Protein AF-A0A2H6N3W5-F1 (afdb_monomer_lite)

Radius of gyration: 15.99 Å; chains: 1; bounding box: 36×28×48 Å

InterPro domains:
  IPR013947 Mediator complex, subunit Med14 [PTHR12809] (15-100)
  IPR056878 Mediator of RNA polymerase II transcription subunit 14, RM5 [PF25067] (1-66)

Structure (mmCIF, N/CA/C/O backbone):
data_AF-A0A2H6N3W5-F1
#
_entry.id   AF-A0A2H6N3W5-F1
#
loop_
_atom_site.group_PDB
_atom_site.id
_atom_site.type_symbol
_atom_site.label_atom_id
_atom_site.label_alt_id
_atom_site.label_comp_id
_atom_site.label_asym_id
_atom_site.label_entity_id
_atom_site.label_seq_id
_atom_site.pdbx_PDB_ins_code
_atom_site.Cartn_x
_atom_site.Cartn_y
_atom_site.Cartn_z
_atom_site.occupancy
_atom_site.B_iso_or_equiv
_atom_site.auth_seq_id
_atom_site.auth_comp_id
_atom_site.auth_asym_id
_atom_site.auth_atom_id
_atom_site.pdbx_PDB_model_num
ATOM 1 N N . ILE A 1 1 ? -0.378 -10.869 0.738 1.00 63.22 1 ILE A N 1
ATOM 2 C CA . ILE A 1 1 ? 0.331 -9.653 1.200 1.00 63.22 1 ILE A CA 1
ATOM 3 C C . ILE A 1 1 ? 1.739 -10.078 1.619 1.00 63.22 1 ILE A C 1
ATOM 5 O O . ILE A 1 1 ? 1.852 -11.188 2.138 1.00 63.22 1 ILE A O 1
ATOM 9 N N . PRO A 1 2 ? 2.810 -9.325 1.305 1.00 66.44 2 PRO A N 1
ATOM 10 C CA . PRO A 1 2 ? 4.167 -9.727 1.672 1.00 66.44 2 PRO A CA 1
ATOM 11 C C . PRO A 1 2 ? 4.325 -9.898 3.192 1.00 66.44 2 PRO A C 1
ATOM 13 O O . PRO A 1 2 ? 3.688 -9.156 3.940 1.00 66.44 2 PRO A O 1
ATOM 16 N N . PRO A 1 3 ? 5.154 -10.849 3.659 1.00 68.00 3 PRO A N 1
ATOM 17 C CA . PRO A 1 3 ? 5.340 -11.091 5.085 1.00 68.00 3 PRO A CA 1
ATOM 18 C C . PRO A 1 3 ? 5.989 -9.883 5.768 1.00 68.00 3 PRO A C 1
ATOM 20 O O . PRO A 1 3 ? 6.998 -9.355 5.297 1.00 68.00 3 PRO A O 1
ATOM 23 N N . TYR A 1 4 ? 5.412 -9.472 6.893 1.00 71.62 4 TYR A N 1
ATOM 24 C CA . TYR A 1 4 ? 5.897 -8.371 7.718 1.00 71.62 4 TYR A CA 1
ATOM 25 C C . TYR A 1 4 ? 7.064 -8.830 8.595 1.00 71.62 4 TYR A C 1
ATOM 27 O O . TYR A 1 4 ? 7.054 -9.955 9.101 1.00 71.62 4 TYR A O 1
ATOM 35 N N . LYS A 1 5 ? 8.079 -7.984 8.796 1.00 76.12 5 LYS A N 1
ATOM 36 C CA . LYS A 1 5 ? 9.207 -8.294 9.684 1.00 76.12 5 LYS A CA 1
ATOM 37 C C . LYS A 1 5 ? 9.160 -7.416 10.929 1.00 76.12 5 LYS A C 1
ATOM 39 O O . LYS A 1 5 ? 9.241 -6.195 10.835 1.00 76.12 5 LYS A O 1
ATOM 44 N N . GLY A 1 6 ? 9.129 -8.063 12.094 1.00 79.62 6 GLY A N 1
ATOM 45 C CA . GLY A 1 6 ? 9.336 -7.397 13.381 1.00 79.62 6 GLY A CA 1
ATOM 46 C C . GLY A 1 6 ? 8.153 -6.582 13.904 1.00 79.62 6 GLY A C 1
ATOM 47 O O . GLY A 1 6 ? 8.394 -5.692 14.706 1.00 79.62 6 GLY A O 1
ATOM 48 N N . ILE A 1 7 ? 6.924 -6.881 13.468 1.00 85.75 7 ILE A N 1
ATOM 49 C CA . ILE A 1 7 ? 5.684 -6.329 14.045 1.00 85.75 7 ILE A CA 1
ATOM 50 C C . ILE A 1 7 ? 4.902 -7.426 14.777 1.00 85.75 7 ILE A C 1
ATOM 52 O O . ILE A 1 7 ? 5.067 -8.611 14.466 1.00 85.75 7 ILE A O 1
ATOM 56 N N . CYS A 1 8 ? 4.036 -7.053 15.719 1.00 87.50 8 CYS A N 1
ATOM 57 C CA . CYS A 1 8 ? 3.175 -8.001 16.423 1.00 87.50 8 CYS A CA 1
ATOM 58 C C . CYS A 1 8 ? 2.046 -8.556 15.533 1.00 87.50 8 CYS A C 1
ATOM 60 O O . CYS A 1 8 ? 1.650 -7.969 14.519 1.00 87.50 8 CYS A O 1
ATOM 62 N N . GLU A 1 9 ? 1.508 -9.715 15.924 1.00 89.06 9 GLU A N 1
ATOM 63 C CA . GLU A 1 9 ? 0.469 -10.425 15.169 1.00 89.06 9 GLU A CA 1
ATOM 64 C C . GLU A 1 9 ? -0.827 -9.601 15.063 1.00 89.06 9 GLU A C 1
ATOM 66 O O . GLU A 1 9 ? -1.524 -9.640 14.045 1.00 89.06 9 GLU A O 1
ATOM 71 N N . GLU A 1 10 ? -1.152 -8.813 16.091 1.00 88.38 10 GLU A N 1
ATOM 72 C CA . GLU A 1 10 ? -2.298 -7.908 16.083 1.00 88.38 10 GLU A CA 1
ATOM 73 C C . GLU A 1 10 ? -2.145 -6.801 15.039 1.00 88.38 10 GLU A C 1
ATOM 75 O O . GLU A 1 10 ? -3.102 -6.531 14.309 1.00 88.38 10 GLU A O 1
ATOM 80 N N . THR A 1 11 ? -0.959 -6.189 14.939 1.00 89.88 11 THR A N 1
ATOM 81 C CA . THR A 1 11 ? -0.652 -5.177 13.915 1.00 89.88 11 THR A CA 1
ATOM 82 C C . THR A 1 11 ? -0.810 -5.781 12.530 1.00 89.88 11 THR A C 1
ATOM 84 O O . THR A 1 11 ? -1.509 -5.213 11.690 1.00 89.88 11 THR A O 1
ATOM 87 N N . GLN A 1 12 ? -0.231 -6.963 12.306 1.00 89.94 12 GLN A N 1
ATOM 88 C CA . GLN A 1 12 ? -0.346 -7.681 11.040 1.00 89.94 12 GLN A CA 1
ATOM 89 C C . GLN A 1 12 ? -1.814 -7.914 10.656 1.00 89.94 12 GLN A C 1
ATOM 91 O O . GLN A 1 12 ? -2.232 -7.537 9.563 1.00 89.94 12 GLN A O 1
ATOM 96 N N . LYS A 1 13 ? -2.628 -8.462 11.567 1.00 90.50 13 LYS A N 1
ATOM 97 C CA . LYS A 1 13 ? -4.060 -8.704 11.315 1.00 90.50 13 LYS A CA 1
ATOM 98 C C . LYS A 1 13 ? -4.833 -7.415 11.055 1.00 90.50 13 LYS A C 1
ATOM 100 O O . LYS A 1 13 ? -5.749 -7.409 10.234 1.00 90.50 13 LYS A O 1
ATOM 105 N N . ALA A 1 14 ? -4.520 -6.342 11.775 1.00 91.00 14 ALA A N 1
ATOM 106 C CA . ALA A 1 14 ? -5.182 -5.056 11.602 1.00 91.00 14 ALA A CA 1
ATOM 107 C C . ALA A 1 14 ? -4.845 -4.425 10.243 1.00 91.00 14 ALA A C 1
ATOM 109 O O . ALA A 1 14 ? -5.741 -3.885 9.597 1.00 91.00 14 ALA A O 1
ATOM 110 N N . LEU A 1 15 ? -3.591 -4.535 9.802 1.00 90.50 15 LEU A N 1
ATOM 111 C CA . LEU A 1 15 ? -3.132 -4.032 8.511 1.00 90.50 15 LEU A CA 1
ATOM 112 C C . LEU A 1 15 ? -3.662 -4.875 7.339 1.00 90.50 15 LEU A C 1
ATOM 114 O O . LEU A 1 15 ? -4.136 -4.320 6.352 1.00 90.50 15 LEU A O 1
ATOM 118 N N . ASP A 1 16 ? -3.689 -6.205 7.480 1.00 90.31 16 ASP A N 1
ATOM 119 C CA . ASP A 1 16 ? -4.284 -7.119 6.492 1.00 90.31 16 ASP A CA 1
ATOM 120 C C . ASP A 1 16 ? -5.782 -6.846 6.283 1.00 90.31 16 ASP A C 1
ATOM 122 O O . ASP A 1 16 ? -6.287 -6.957 5.170 1.00 90.31 16 ASP A O 1
ATOM 126 N N . ARG A 1 17 ? -6.508 -6.483 7.350 1.00 91.38 17 ARG A N 1
ATOM 127 C CA . ARG A 1 17 ? -7.934 -6.116 7.273 1.00 91.38 17 ARG A CA 1
ATOM 128 C C . ARG A 1 17 ? -8.163 -4.719 6.713 1.00 91.38 17 ARG A C 1
ATOM 130 O O . ARG A 1 17 ? -9.246 -4.457 6.195 1.00 91.38 17 ARG A O 1
ATOM 137 N N . SER A 1 18 ? -7.206 -3.809 6.891 1.00 92.25 18 SER A N 1
ATOM 138 C CA . SER A 1 18 ? -7.351 -2.429 6.442 1.00 92.25 18 SER A CA 1
ATOM 139 C C . SER A 1 18 ? -6.943 -2.256 4.985 1.00 92.25 18 SER A C 1
ATOM 141 O O . SER A 1 18 ? -7.561 -1.434 4.317 1.00 92.25 18 SER A O 1
ATOM 143 N N . LEU A 1 19 ? -5.973 -3.016 4.467 1.00 93.94 19 LEU A N 1
ATOM 144 C CA . LEU A 1 19 ? -5.574 -2.963 3.060 1.00 93.94 19 LEU A CA 1
ATOM 145 C C . LEU A 1 19 ? -6.644 -3.604 2.159 1.00 93.94 19 LEU A C 1
ATOM 147 O O . LEU A 1 19 ? -6.866 -4.810 2.188 1.00 93.94 19 LEU A O 1
ATOM 151 N N . LEU A 1 20 ? -7.280 -2.784 1.327 1.00 95.31 20 LEU A N 1
ATOM 152 C CA . LEU A 1 20 ? -8.338 -3.172 0.394 1.00 95.31 20 LEU A CA 1
ATOM 153 C C . LEU A 1 20 ? -7.811 -3.527 -0.995 1.00 95.31 20 LEU A C 1
ATOM 155 O O . LEU A 1 20 ? -8.318 -4.456 -1.616 1.00 95.31 20 LEU A O 1
ATOM 159 N N . ASP A 1 21 ? -6.832 -2.769 -1.491 1.00 95.94 21 ASP A N 1
ATOM 160 C CA . ASP A 1 21 ? -6.267 -2.970 -2.825 1.00 95.94 21 ASP A CA 1
ATOM 161 C C . ASP A 1 21 ? -4.793 -2.553 -2.892 1.00 95.94 21 ASP A C 1
ATOM 163 O O . ASP A 1 21 ? -4.333 -1.703 -2.123 1.00 95.94 21 ASP A O 1
ATOM 167 N N . CYS A 1 22 ? -4.057 -3.165 -3.820 1.00 95.88 22 CYS A N 1
ATOM 168 C CA . CYS A 1 22 ? -2.678 -2.827 -4.144 1.00 95.88 22 CYS A CA 1
ATOM 169 C C . CYS A 1 22 ? -2.462 -2.926 -5.658 1.00 95.88 22 CYS A C 1
ATOM 171 O O . CYS A 1 22 ? -2.391 -4.021 -6.221 1.00 95.88 22 CYS A O 1
ATOM 173 N N . THR A 1 23 ? -2.316 -1.775 -6.310 1.00 96.62 23 THR A N 1
ATOM 174 C CA . THR A 1 23 ? -2.197 -1.675 -7.765 1.00 96.62 23 THR A CA 1
ATOM 175 C C . THR A 1 23 ? -0.839 -1.101 -8.161 1.00 96.62 23 THR A C 1
ATOM 177 O O . THR A 1 23 ? -0.441 -0.037 -7.697 1.00 96.62 23 THR A O 1
ATOM 180 N N . PHE A 1 24 ? -0.142 -1.769 -9.083 1.00 94.81 24 PHE A N 1
ATOM 181 C CA . PHE A 1 24 ? 1.097 -1.268 -9.682 1.00 94.81 24 PHE A CA 1
ATOM 182 C C . PHE A 1 24 ? 0.837 -0.755 -11.095 1.00 94.81 24 PHE A C 1
ATOM 184 O O . PHE A 1 24 ? 0.272 -1.458 -11.933 1.00 94.81 24 PHE A O 1
ATOM 191 N N . ARG A 1 25 ? 1.298 0.461 -11.381 1.00 94.12 25 ARG A N 1
ATOM 192 C CA . ARG A 1 25 ? 1.218 1.095 -12.697 1.00 94.12 25 ARG A CA 1
ATOM 193 C C . ARG A 1 25 ? 2.607 1.459 -13.185 1.00 94.12 25 ARG A C 1
ATOM 195 O O . ARG A 1 25 ? 3.403 2.031 -12.447 1.00 94.12 25 ARG A O 1
ATOM 202 N N . LEU A 1 26 ? 2.873 1.156 -14.447 1.00 92.38 26 LEU A N 1
ATOM 203 C CA . LEU A 1 26 ? 4.070 1.601 -15.143 1.00 92.38 26 LEU A CA 1
ATOM 204 C C . LEU A 1 26 ? 3.715 2.824 -15.983 1.00 92.38 26 LEU A C 1
ATOM 206 O O . LEU A 1 26 ? 2.807 2.766 -16.810 1.00 92.38 26 LEU A O 1
ATOM 210 N N . GLN A 1 27 ? 4.406 3.932 -15.746 1.00 88.56 27 GLN A N 1
ATOM 211 C CA . GLN A 1 27 ? 4.144 5.213 -16.387 1.00 88.56 27 GLN A CA 1
ATOM 212 C C . GLN A 1 27 ? 5.439 5.919 -16.811 1.00 88.56 27 GLN A C 1
ATOM 214 O O . GLN A 1 27 ? 6.557 5.473 -16.536 1.00 88.56 27 GLN A O 1
ATOM 219 N N . GLY A 1 28 ? 5.270 7.048 -17.499 1.00 79.44 28 GLY A N 1
ATOM 220 C CA . GLY A 1 28 ? 6.368 7.870 -18.000 1.00 79.44 28 GLY A CA 1
ATOM 221 C C . GLY A 1 28 ? 6.912 7.409 -19.353 1.00 79.44 28 GLY A C 1
ATOM 222 O O . GLY A 1 28 ? 6.710 6.279 -19.802 1.00 79.44 28 GLY A O 1
ATOM 223 N N . ARG A 1 29 ? 7.624 8.315 -20.033 1.00 75.56 29 ARG A N 1
ATOM 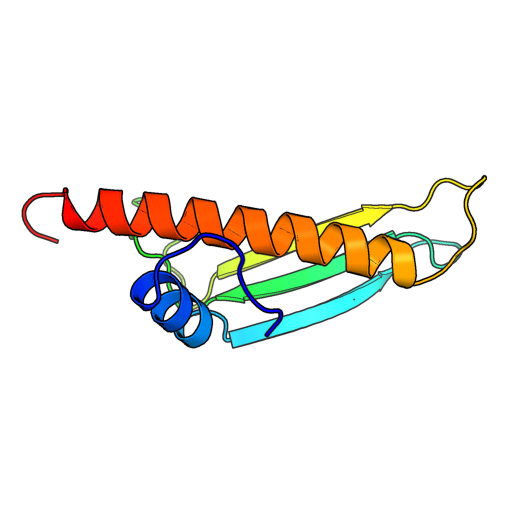224 C CA . ARG A 1 29 ? 8.331 7.977 -21.275 1.00 75.56 29 ARG A CA 1
ATOM 225 C C . ARG A 1 29 ? 9.425 6.956 -20.939 1.00 75.56 29 ARG A C 1
ATOM 227 O O . ARG A 1 29 ? 10.175 7.150 -19.988 1.00 75.56 29 ARG A O 1
ATOM 234 N N . ASN A 1 30 ? 9.512 5.883 -21.723 1.00 83.12 30 ASN A N 1
ATOM 235 C CA . ASN A 1 30 ? 10.483 4.787 -21.578 1.00 83.12 30 ASN A CA 1
ATOM 236 C C . ASN A 1 30 ? 10.219 3.777 -20.444 1.00 83.12 30 ASN A C 1
ATOM 238 O O . ASN A 1 30 ? 11.121 2.996 -20.148 1.00 83.12 30 ASN A O 1
ATOM 242 N N . ASN A 1 31 ? 9.019 3.740 -19.843 1.00 84.06 31 ASN A N 1
ATOM 243 C CA . ASN A 1 31 ? 8.631 2.702 -18.872 1.00 84.06 31 ASN A CA 1
ATOM 244 C C . ASN A 1 31 ? 9.570 2.620 -17.648 1.00 84.06 31 ASN A C 1
ATOM 246 O O . ASN A 1 31 ? 9.985 1.535 -17.237 1.00 84.06 31 ASN A O 1
ATOM 250 N N . ARG A 1 32 ? 9.948 3.778 -17.090 1.00 88.12 32 ARG A N 1
ATOM 251 C CA . ARG A 1 32 ? 10.931 3.887 -15.991 1.00 88.12 32 ARG A CA 1
ATOM 252 C C . ARG A 1 32 ? 10.356 4.353 -14.656 1.00 88.12 32 ARG A C 1
ATOM 254 O O . ARG A 1 32 ? 11.073 4.284 -13.661 1.00 88.12 32 ARG A O 1
ATOM 261 N N . THR A 1 33 ? 9.098 4.781 -14.624 1.00 92.75 33 THR A N 1
ATOM 262 C CA . THR A 1 33 ? 8.434 5.226 -13.397 1.00 92.75 33 THR A CA 1
ATOM 263 C C . THR A 1 33 ? 7.355 4.224 -13.026 1.00 92.75 33 THR A C 1
ATOM 265 O O . THR A 1 33 ? 6.392 4.040 -13.766 1.00 92.75 33 THR A O 1
ATOM 268 N N . TRP A 1 34 ? 7.506 3.578 -11.878 1.00 93.69 34 TRP A N 1
ATOM 269 C CA . TRP A 1 34 ? 6.483 2.717 -11.300 1.00 93.69 34 TRP A CA 1
ATOM 270 C C . TRP A 1 34 ? 5.743 3.473 -10.206 1.00 93.69 34 TRP A C 1
ATOM 272 O O . TRP A 1 34 ? 6.361 4.159 -9.397 1.00 93.69 34 TRP A O 1
ATOM 282 N N . VAL A 1 35 ? 4.427 3.324 -10.168 1.00 95.69 35 VAL A N 1
ATOM 283 C CA . VAL A 1 35 ? 3.583 3.825 -9.086 1.00 95.69 35 VAL A CA 1
ATOM 284 C C 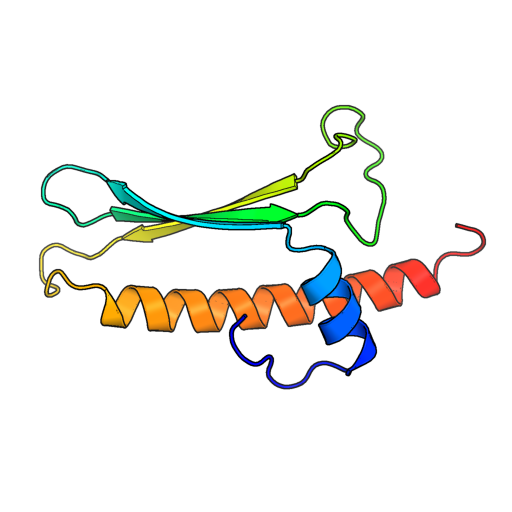. VAL A 1 35 ? 2.874 2.640 -8.459 1.00 95.69 35 VAL A C 1
ATOM 286 O O . VAL A 1 35 ? 2.149 1.928 -9.153 1.00 95.69 35 VAL A O 1
ATOM 289 N N . ALA A 1 36 ? 3.084 2.433 -7.164 1.00 96.75 36 ALA A N 1
ATOM 290 C CA . ALA A 1 36 ? 2.278 1.531 -6.358 1.00 96.75 36 ALA A CA 1
ATOM 291 C C . ALA A 1 36 ? 1.212 2.349 -5.625 1.00 96.75 36 ALA A C 1
ATOM 293 O O . ALA A 1 36 ? 1.520 3.344 -4.971 1.00 96.75 36 ALA A O 1
ATOM 294 N N . GLU A 1 37 ? -0.039 1.938 -5.752 1.00 97.31 37 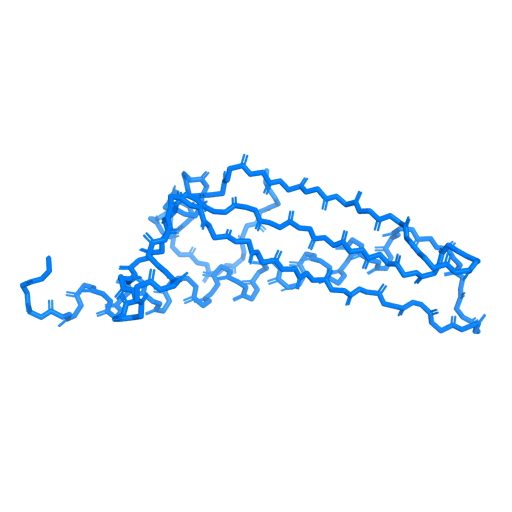GLU A N 1
ATOM 295 C CA . GLU A 1 37 ? -1.179 2.504 -5.047 1.00 97.31 37 GLU A CA 1
ATOM 296 C C . GLU A 1 37 ? -1.696 1.480 -4.046 1.00 97.31 37 GLU A C 1
ATOM 298 O O . GLU A 1 37 ? -2.079 0.378 -4.431 1.00 97.31 37 GLU A O 1
ATOM 303 N N . LEU A 1 38 ? -1.708 1.860 -2.773 1.00 95.94 38 LEU A N 1
ATOM 304 C CA . LEU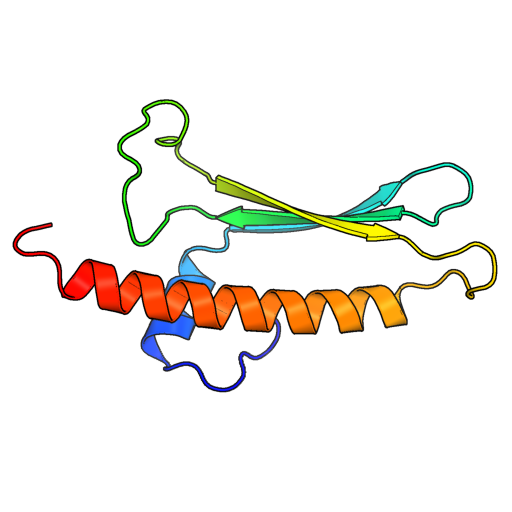 A 1 38 ? -2.273 1.086 -1.677 1.00 95.94 38 LEU A CA 1
ATOM 305 C C . LEU A 1 38 ? -3.560 1.771 -1.224 1.00 95.94 38 LEU A C 1
ATOM 307 O O . LEU A 1 38 ? -3.544 2.959 -0.890 1.00 95.94 38 LEU A O 1
ATOM 311 N N . VAL A 1 39 ? -4.663 1.032 -1.190 1.00 95.44 39 VAL A N 1
ATOM 312 C CA . VAL A 1 39 ? -5.964 1.548 -0.751 1.00 95.44 39 VAL A CA 1
ATOM 313 C C . VAL A 1 39 ? -6.302 0.942 0.599 1.00 95.44 39 VAL A C 1
ATOM 315 O O . VAL A 1 39 ? -6.401 -0.273 0.716 1.00 95.44 39 VAL A O 1
ATOM 318 N N . PHE A 1 40 ? -6.517 1.777 1.611 1.00 93.75 40 PHE A N 1
ATOM 319 C CA . PHE A 1 40 ? -6.881 1.356 2.961 1.00 93.75 40 PHE A CA 1
ATOM 320 C C . PHE A 1 40 ? -8.320 1.751 3.307 1.00 93.75 40 PHE A C 1
ATOM 322 O O . PHE A 1 40 ? -8.750 2.852 2.974 1.00 93.75 40 PHE A O 1
ATOM 329 N N . ALA A 1 41 ? -9.053 0.889 4.013 1.00 91.25 41 ALA A N 1
ATOM 330 C CA . ALA A 1 41 ? -10.406 1.151 4.514 1.00 91.25 41 ALA A CA 1
ATOM 331 C C . ALA A 1 41 ? -10.424 2.155 5.670 1.00 91.25 41 ALA A C 1
ATOM 333 O O . ALA A 1 41 ? -11.325 2.976 5.764 1.00 91.25 41 ALA A O 1
ATOM 334 N N . ASN A 1 42 ? -9.448 2.072 6.574 1.00 77.25 42 ASN A N 1
ATOM 335 C CA . ASN A 1 42 ? -9.407 2.877 7.790 1.00 77.25 42 ASN A CA 1
ATOM 336 C C . ASN A 1 42 ? -7.966 3.128 8.239 1.00 77.25 42 ASN A C 1
ATOM 338 O O . ASN A 1 42 ? -7.042 2.414 7.854 1.00 77.25 42 ASN A O 1
ATOM 342 N N . CYS A 1 43 ? -7.806 4.144 9.084 1.00 78.69 43 CYS A N 1
ATOM 343 C CA . CYS A 1 43 ? -6.580 4.448 9.814 1.00 78.69 43 CYS A CA 1
ATOM 344 C C . CYS A 1 43 ? -6.835 4.196 11.314 1.00 78.69 43 CYS A C 1
ATOM 346 O O . CYS A 1 43 ? -7.957 4.443 11.762 1.00 78.69 43 CYS A O 1
ATOM 348 N N . PRO A 1 44 ? -5.835 3.755 12.104 1.00 82.31 44 PRO A N 1
ATOM 349 C CA . PRO A 1 44 ? -5.947 3.644 13.562 1.00 82.31 44 PRO A CA 1
ATOM 350 C C . PRO A 1 44 ? -6.388 4.938 14.253 1.00 82.31 44 PRO A C 1
ATOM 352 O O . PRO A 1 44 ? -6.927 4.899 15.354 1.00 82.31 44 PRO A O 1
ATOM 355 N N . LEU A 1 45 ? -6.155 6.080 13.603 1.00 83.62 45 LEU A N 1
ATOM 356 C CA . LEU A 1 45 ? -6.509 7.403 14.085 1.00 83.62 45 LEU A CA 1
ATOM 357 C C . LEU A 1 45 ? -7.419 8.096 13.078 1.00 83.62 45 LEU A C 1
ATOM 359 O O . LEU A 1 45 ? -7.152 8.117 11.873 1.00 83.62 45 LEU A O 1
ATOM 363 N N . ILE A 1 46 ? -8.479 8.712 13.588 1.00 82.81 46 ILE A N 1
ATOM 364 C CA . ILE A 1 46 ? -9.357 9.555 12.785 1.00 82.81 46 ILE A CA 1
ATOM 365 C C . ILE A 1 46 ? -8.698 10.929 12.671 1.00 82.81 46 ILE A C 1
ATOM 367 O O . ILE A 1 46 ? -8.449 11.592 13.677 1.00 82.81 46 ILE A O 1
ATOM 371 N N . SER A 1 47 ? -8.415 11.359 11.440 1.00 82.56 47 SER A N 1
ATOM 372 C CA . SER A 1 47 ? -7.924 12.716 11.193 1.00 82.56 47 SER A CA 1
ATOM 373 C C . SER A 1 47 ? -8.952 13.744 11.658 1.00 82.56 47 SER A C 1
ATOM 375 O O . SER A 1 47 ? -10.155 13.547 11.495 1.00 82.56 47 SER A O 1
ATOM 377 N N . THR A 1 48 ? -8.495 14.871 12.193 1.00 86.56 48 THR A N 1
ATOM 378 C CA . THR A 1 48 ? -9.357 16.017 12.521 1.00 86.56 48 THR A CA 1
ATOM 379 C C . THR A 1 48 ? -9.769 16.813 11.277 1.00 86.56 48 THR A C 1
ATOM 381 O O . THR A 1 48 ? -10.672 17.645 11.344 1.00 86.56 48 THR A O 1
ATOM 384 N N . SER A 1 49 ? -9.139 16.552 10.127 1.00 85.88 49 SER A N 1
ATOM 385 C CA . SER A 1 49 ? -9.464 17.168 8.842 1.00 85.88 49 SER A CA 1
ATOM 386 C C . SER A 1 49 ? -10.578 16.396 8.139 1.00 85.88 49 SER A C 1
ATOM 388 O O . SER A 1 49 ? -10.397 15.247 7.746 1.00 85.88 49 SER A O 1
ATOM 390 N N . SER A 1 50 ? -11.718 17.043 7.885 1.00 83.62 50 SE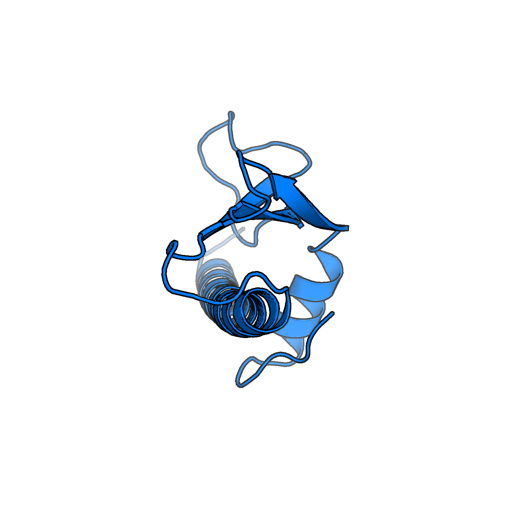R A N 1
ATOM 391 C CA . SER A 1 50 ? -12.852 16.428 7.174 1.00 83.62 50 SER A CA 1
ATOM 392 C C . SER A 1 50 ? -12.505 15.948 5.759 1.00 83.62 50 SER A C 1
ATOM 394 O O . SER A 1 50 ? -13.074 14.972 5.275 1.00 83.62 50 SER A O 1
ATOM 396 N N . ARG A 1 51 ? -11.520 16.578 5.102 1.00 82.69 51 ARG A N 1
ATOM 397 C CA . ARG A 1 51 ? -11.010 16.142 3.787 1.00 82.69 51 ARG A CA 1
ATOM 398 C C . ARG A 1 51 ? -10.330 14.776 3.847 1.00 82.69 51 ARG A C 1
ATOM 400 O O . ARG A 1 51 ? -10.290 14.062 2.853 1.00 82.69 51 ARG A O 1
ATOM 407 N N . GLU A 1 52 ? -9.817 14.421 5.017 1.00 79.88 52 GLU A N 1
ATOM 408 C CA . GLU A 1 52 ? -9.136 13.166 5.306 1.00 79.88 52 GLU A CA 1
ATOM 409 C C . GLU A 1 52 ? -10.041 12.196 6.077 1.00 79.88 52 GLU A C 1
ATOM 411 O O . GLU A 1 52 ? -9.535 11.240 6.654 1.00 79.88 52 GLU A O 1
ATOM 416 N N . GLN A 1 53 ? -11.362 12.416 6.117 1.00 82.50 53 GLN A N 1
ATOM 417 C CA . GLN A 1 53 ? -12.362 11.558 6.779 1.00 82.50 53 GLN A CA 1
ATOM 418 C C . GLN A 1 53 ? -13.213 10.757 5.768 1.00 82.50 53 GLN A C 1
ATOM 420 O O . GLN A 1 53 ? -14.403 10.535 5.963 1.00 82.50 53 GLN A O 1
ATOM 425 N N . GLY A 1 54 ? -12.609 10.315 4.662 1.00 84.50 54 GLY A N 1
ATOM 426 C CA . GLY A 1 54 ? -13.287 9.494 3.651 1.00 84.50 54 GLY A CA 1
ATOM 427 C C . GLY A 1 54 ? -13.505 8.022 4.054 1.00 84.50 54 GLY A C 1
ATOM 428 O O . GLY A 1 54 ? -12.996 7.579 5.088 1.00 84.50 54 GLY A O 1
ATOM 429 N N . PRO A 1 55 ? -14.184 7.231 3.206 1.00 86.31 55 PRO A N 1
ATOM 430 C CA . PRO A 1 55 ? -14.341 5.784 3.389 1.00 86.31 55 PRO A CA 1
ATOM 431 C C . PRO A 1 55 ? -13.085 4.980 3.014 1.00 86.31 55 PRO A C 1
ATOM 433 O O . PRO A 1 55 ? -12.987 3.810 3.361 1.00 86.31 55 PRO A O 1
ATOM 436 N N . THR A 1 56 ? -12.140 5.590 2.288 1.00 92.06 56 THR A N 1
ATOM 437 C CA . THR A 1 56 ? -10.858 4.978 1.915 1.00 92.06 56 THR A CA 1
ATOM 438 C C . THR A 1 56 ? -9.710 5.985 2.003 1.00 92.06 56 THR A C 1
ATOM 440 O O . THR A 1 56 ? -9.916 7.204 1.954 1.00 92.06 56 THR A O 1
ATOM 443 N N . ARG A 1 57 ? -8.479 5.498 2.165 1.00 90.38 57 ARG A N 1
ATOM 444 C CA . ARG A 1 57 ? -7.234 6.279 2.121 1.00 90.38 57 ARG A CA 1
ATOM 445 C C . ARG A 1 57 ? -6.309 5.682 1.077 1.00 90.38 57 ARG A C 1
ATOM 447 O O . ARG A 1 57 ? -6.038 4.490 1.112 1.00 90.38 57 ARG A O 1
ATOM 454 N N . HIS A 1 58 ? -5.824 6.520 0.172 1.00 92.62 58 HIS A N 1
ATOM 455 C CA . HIS A 1 58 ? -4.918 6.106 -0.891 1.00 92.62 58 HIS A CA 1
ATOM 456 C C . HIS A 1 58 ? -3.500 6.537 -0.524 1.00 92.62 58 HIS A C 1
ATOM 458 O O . HIS A 1 58 ? -3.269 7.708 -0.216 1.00 92.62 58 HIS A O 1
ATOM 464 N N . VAL A 1 59 ? -2.559 5.600 -0.562 1.00 93.25 59 VAL A N 1
ATOM 465 C CA . VAL A 1 59 ? -1.125 5.847 -0.390 1.00 93.25 59 VAL A CA 1
ATOM 466 C C . VAL A 1 59 ? -0.441 5.541 -1.712 1.00 93.25 59 VAL A C 1
ATOM 468 O O . VAL A 1 59 ? -0.581 4.443 -2.247 1.00 93.25 59 VAL A O 1
ATOM 471 N N . TYR A 1 60 ? 0.297 6.516 -2.237 1.00 95.94 60 TYR A N 1
ATOM 472 C CA . TYR A 1 60 ? 1.025 6.389 -3.494 1.00 95.94 60 TYR A CA 1
ATOM 473 C C . TYR A 1 60 ? 2.524 6.342 -3.225 1.00 95.94 60 TYR A C 1
ATOM 475 O O . TYR A 1 60 ? 3.080 7.265 -2.633 1.00 95.94 60 TYR A O 1
ATOM 483 N N . LEU A 1 61 ? 3.178 5.288 -3.702 1.00 96.81 61 LEU A N 1
ATOM 484 C CA . LEU A 1 61 ? 4.628 5.133 -3.681 1.00 96.81 61 LEU A CA 1
ATOM 485 C C . LEU A 1 61 ? 5.133 5.223 -5.118 1.00 96.81 61 LEU A C 1
ATOM 487 O O . LEU A 1 61 ? 4.618 4.540 -6.003 1.00 96.81 61 LEU A O 1
ATOM 491 N N . THR A 1 62 ? 6.112 6.090 -5.362 1.00 95.62 62 THR A N 1
ATOM 492 C CA . THR A 1 62 ? 6.680 6.302 -6.699 1.00 95.62 62 THR A CA 1
ATOM 493 C C . THR A 1 62 ? 8.125 5.833 -6.723 1.00 95.62 62 THR A C 1
ATOM 495 O O . THR A 1 62 ? 8.935 6.264 -5.906 1.00 95.62 62 THR A O 1
ATOM 498 N N . TYR A 1 63 ? 8.448 4.975 -7.686 1.00 93.69 63 TYR A N 1
ATOM 499 C CA . TYR A 1 63 ? 9.774 4.407 -7.885 1.00 93.69 63 TYR A CA 1
ATOM 500 C C . TYR A 1 63 ? 10.296 4.781 -9.266 1.00 93.69 63 TYR A C 1
ATOM 502 O O . TYR A 1 63 ? 9.699 4.425 -10.284 1.00 93.69 63 TYR A O 1
ATOM 510 N N . GLU A 1 64 ? 11.432 5.469 -9.311 1.00 90.12 64 GLU A N 1
ATOM 511 C CA . GLU A 1 64 ? 12.055 5.907 -10.558 1.00 90.12 64 GLU A CA 1
ATOM 512 C C . GLU A 1 64 ? 13.376 5.177 -10.800 1.00 90.12 64 GLU A C 1
ATOM 514 O O . GLU A 1 64 ? 14.265 5.157 -9.947 1.00 90.12 64 GLU A O 1
ATOM 519 N N . ASN A 1 65 ? 13.535 4.607 -11.997 1.00 86.31 65 ASN A N 1
ATOM 520 C CA . ASN A 1 65 ? 14.815 4.061 -12.440 1.00 86.31 65 ASN A CA 1
ATOM 521 C C . ASN A 1 65 ? 15.612 5.108 -13.226 1.00 86.31 65 ASN A C 1
ATOM 523 O O . ASN A 1 65 ? 15.177 5.578 -14.281 1.00 86.31 65 ASN A O 1
ATOM 527 N N . GLN A 1 66 ? 16.838 5.382 -12.773 1.00 84.12 66 GLN A N 1
ATOM 528 C CA . GLN A 1 66 ? 17.811 6.197 -13.507 1.00 84.12 66 GLN A CA 1
ATOM 529 C C . GLN A 1 66 ? 18.098 5.613 -14.895 1.00 84.12 66 GLN A C 1
ATOM 531 O O . GLN A 1 66 ? 18.072 4.398 -15.068 1.00 84.12 66 GLN A O 1
ATOM 536 N N . LEU A 1 67 ? 18.418 6.462 -15.881 1.00 82.12 67 LEU A N 1
ATOM 537 C CA . LEU A 1 67 ? 18.681 6.037 -17.268 1.00 82.12 67 LEU A CA 1
ATOM 538 C C . LEU A 1 67 ? 19.801 4.990 -17.390 1.00 82.12 67 LEU A C 1
ATOM 540 O O . LEU A 1 67 ? 19.721 4.120 -18.256 1.00 82.12 67 LEU A O 1
ATOM 544 N N . SER A 1 68 ? 20.799 5.066 -16.509 1.00 82.75 68 SER A N 1
ATOM 545 C CA . SER A 1 68 ? 21.929 4.136 -16.399 1.00 82.75 68 SER A CA 1
ATOM 546 C C . SER A 1 68 ? 21.542 2.748 -15.887 1.00 82.75 68 SER A C 1
ATOM 548 O O . SER A 1 68 ? 22.274 1.790 -16.115 1.00 82.75 68 SER A O 1
ATOM 550 N N . GLU A 1 69 ? 20.404 2.623 -15.206 1.00 80.62 69 GLU A N 1
ATOM 551 C CA . GLU A 1 69 ? 19.957 1.372 -14.605 1.00 80.62 69 GLU A CA 1
ATOM 552 C C . GLU A 1 69 ? 19.115 0.556 -15.599 1.00 80.62 69 GLU A C 1
ATOM 554 O O . GLU A 1 69 ? 18.331 1.135 -16.374 1.00 80.62 69 GLU A O 1
ATOM 559 N N . PRO A 1 70 ? 19.208 -0.786 -15.557 1.00 78.81 70 PRO A N 1
ATOM 560 C CA . PRO A 1 70 ? 18.322 -1.660 -16.313 1.00 78.81 70 PRO A CA 1
ATOM 561 C C . PRO A 1 70 ? 16.848 -1.382 -15.994 1.00 78.81 70 PRO A C 1
ATOM 563 O O . PRO A 1 70 ? 16.458 -1.187 -14.840 1.00 78.81 70 PRO A O 1
ATOM 566 N N . VAL A 1 71 ? 15.999 -1.392 -17.023 1.00 78.44 71 VAL A N 1
ATOM 567 C CA . VAL A 1 71 ? 14.545 -1.345 -16.831 1.00 78.44 71 VAL A CA 1
ATOM 568 C C . VAL A 1 71 ? 14.082 -2.725 -16.366 1.00 78.44 71 VAL A C 1
ATOM 570 O O . VAL A 1 71 ? 14.381 -3.728 -17.011 1.00 78.44 71 VAL A O 1
ATOM 573 N N . GLY A 1 72 ? 13.360 -2.796 -15.247 1.00 79.12 72 GLY A N 1
ATOM 574 C CA . GLY A 1 72 ? 12.855 -4.065 -14.732 1.00 79.12 72 GLY A CA 1
ATOM 575 C C . GLY A 1 72 ? 12.168 -3.943 -13.376 1.00 79.12 72 GLY A C 1
ATOM 576 O O . GLY A 1 72 ? 12.459 -3.041 -12.594 1.00 79.12 72 GLY A O 1
ATOM 577 N N . GLY A 1 73 ? 11.258 -4.880 -13.098 1.00 85.38 73 GLY A N 1
ATOM 578 C CA . GLY A 1 73 ? 10.431 -4.859 -11.888 1.00 85.38 73 GLY A CA 1
ATOM 579 C C . GLY A 1 73 ? 11.146 -5.308 -10.611 1.00 85.38 73 GLY A C 1
ATOM 580 O O . GLY A 1 73 ? 10.684 -4.984 -9.527 1.00 85.38 73 GLY A O 1
ATOM 581 N N . ARG A 1 74 ? 12.281 -6.018 -10.695 1.00 88.94 74 ARG A N 1
ATOM 582 C CA . ARG A 1 74 ? 12.929 -6.614 -9.510 1.00 88.94 74 ARG A CA 1
ATOM 583 C C . ARG A 1 74 ? 13.319 -5.576 -8.453 1.00 88.94 74 ARG A C 1
ATOM 585 O O . ARG A 1 74 ? 12.915 -5.707 -7.305 1.00 88.94 74 ARG A O 1
ATOM 592 N N . LYS A 1 75 ? 14.057 -4.536 -8.852 1.00 88.44 75 LYS A N 1
ATOM 593 C CA . LYS A 1 75 ? 14.486 -3.457 -7.946 1.00 88.44 75 LYS A CA 1
ATOM 594 C C . LYS A 1 75 ? 13.287 -2.726 -7.338 1.00 88.44 75 LYS A C 1
ATOM 596 O O . LYS A 1 75 ? 13.294 -2.403 -6.160 1.00 88.44 75 LYS A O 1
ATOM 601 N N . VAL A 1 76 ? 12.241 -2.511 -8.136 1.00 90.62 76 VAL A N 1
ATOM 602 C CA . VAL A 1 76 ? 10.988 -1.883 -7.692 1.00 90.62 76 VAL A CA 1
ATOM 603 C C . VAL A 1 76 ? 10.283 -2.740 -6.648 1.00 90.62 76 VAL A C 1
ATOM 605 O O . VAL A 1 76 ? 9.860 -2.213 -5.629 1.00 90.62 76 VAL A O 1
ATOM 608 N N . VAL A 1 77 ? 10.208 -4.056 -6.856 1.00 91.56 77 VAL A N 1
ATOM 609 C CA . VAL A 1 77 ? 9.650 -4.988 -5.870 1.00 91.56 77 VAL A CA 1
ATOM 610 C C . VAL A 1 77 ? 10.473 -4.970 -4.582 1.00 91.56 77 VAL A C 1
ATOM 612 O O . VAL A 1 77 ? 9.894 -4.913 -3.506 1.00 91.56 77 VAL A O 1
ATOM 615 N N . GLU A 1 78 ? 11.805 -4.965 -4.659 1.00 92.31 78 GLU A N 1
ATOM 616 C CA . GLU A 1 78 ? 12.673 -4.885 -3.474 1.00 92.31 78 GLU A CA 1
ATOM 617 C C . GLU A 1 78 ? 12.466 -3.574 -2.692 1.00 92.31 78 GLU A C 1
ATOM 619 O O . GLU A 1 78 ? 12.308 -3.610 -1.472 1.00 92.31 78 GLU A O 1
ATOM 624 N N . MET A 1 79 ? 12.389 -2.431 -3.382 1.00 93.50 79 MET A N 1
ATOM 625 C CA . MET A 1 79 ? 12.069 -1.139 -2.758 1.00 93.50 79 MET A CA 1
ATOM 626 C C . MET A 1 79 ? 10.667 -1.142 -2.140 1.00 93.50 79 MET A C 1
ATOM 628 O O . MET A 1 79 ? 10.512 -0.765 -0.982 1.00 93.50 79 MET A O 1
ATOM 632 N N . PHE A 1 80 ? 9.671 -1.655 -2.863 1.00 94.50 80 PHE A N 1
ATOM 633 C CA . PHE A 1 80 ? 8.306 -1.775 -2.363 1.00 94.50 80 PHE A CA 1
ATOM 634 C C . PHE A 1 80 ? 8.217 -2.645 -1.111 1.00 94.50 80 PHE A C 1
ATOM 636 O O . PHE A 1 80 ? 7.524 -2.283 -0.169 1.00 94.50 80 PHE A O 1
ATOM 643 N N . LEU A 1 81 ? 8.929 -3.771 -1.059 1.00 93.75 81 LEU A N 1
ATOM 644 C CA . LEU A 1 81 ? 8.950 -4.629 0.126 1.00 93.75 81 LEU A CA 1
ATOM 645 C C . LEU A 1 81 ? 9.559 -3.919 1.345 1.00 93.75 81 LEU A C 1
ATOM 647 O O . LEU A 1 81 ? 9.092 -4.130 2.465 1.00 93.75 81 LEU A O 1
ATOM 651 N N . ASN A 1 82 ? 10.563 -3.064 1.141 1.00 94.19 82 ASN A N 1
ATOM 652 C CA . ASN A 1 82 ? 11.149 -2.258 2.214 1.00 94.19 82 ASN A CA 1
ATOM 653 C C . ASN A 1 82 ? 10.185 -1.168 2.706 1.00 94.19 82 ASN A C 1
ATOM 655 O O . ASN A 1 82 ? 10.015 -0.994 3.916 1.00 94.19 82 ASN A O 1
ATOM 659 N N . ASP A 1 83 ? 9.518 -0.472 1.787 1.00 95.44 83 ASP A N 1
ATOM 660 C CA . ASP A 1 83 ? 8.514 0.536 2.137 1.00 95.44 83 ASP A CA 1
ATOM 661 C C . ASP A 1 83 ? 7.307 -0.102 2.817 1.00 95.44 83 ASP A C 1
ATOM 663 O O . ASP A 1 83 ? 6.816 0.416 3.815 1.00 95.44 83 ASP A O 1
ATOM 667 N N . TRP A 1 84 ? 6.868 -1.267 2.338 1.00 93.56 84 TRP A N 1
ATOM 668 C CA . TRP A 1 84 ? 5.794 -2.037 2.951 1.00 93.56 84 TRP A CA 1
ATOM 669 C C . TRP A 1 84 ? 6.112 -2.385 4.405 1.00 93.56 84 TRP A C 1
ATOM 671 O O . TRP A 1 84 ? 5.271 -2.218 5.287 1.00 93.56 84 TRP A O 1
ATOM 681 N N . ASN A 1 85 ? 7.350 -2.800 4.677 1.00 93.25 85 ASN A N 1
ATOM 682 C CA . ASN A 1 85 ? 7.791 -3.064 6.040 1.00 93.25 85 ASN A CA 1
ATOM 683 C C . ASN A 1 85 ? 7.806 -1.789 6.901 1.00 93.25 85 ASN A C 1
ATOM 685 O O . ASN A 1 85 ? 7.383 -1.824 8.054 1.00 93.25 85 ASN A O 1
ATOM 689 N N . SER A 1 86 ? 8.241 -0.661 6.334 1.00 93.81 86 SER A N 1
ATOM 690 C CA . SER A 1 86 ? 8.227 0.642 7.014 1.00 93.81 86 SER A CA 1
ATOM 691 C C . SER A 1 86 ? 6.802 1.108 7.333 1.00 93.81 86 SER A C 1
ATOM 693 O O . SER A 1 86 ? 6.537 1.570 8.440 1.00 93.81 86 SER A O 1
ATOM 695 N N . ILE A 1 87 ? 5.859 0.928 6.402 1.00 93.00 87 ILE A N 1
ATOM 696 C CA . ILE A 1 87 ? 4.430 1.199 6.613 1.00 93.00 87 ILE A CA 1
ATOM 697 C C . ILE A 1 87 ? 3.901 0.351 7.768 1.00 93.00 87 ILE A C 1
ATOM 699 O O . ILE A 1 87 ? 3.188 0.870 8.623 1.00 93.00 87 ILE A O 1
ATOM 703 N N . ALA A 1 88 ? 4.272 -0.927 7.828 1.00 92.19 88 ALA A N 1
ATOM 704 C CA . ALA A 1 88 ? 3.817 -1.823 8.882 1.00 92.19 88 ALA A CA 1
ATOM 705 C C . ALA A 1 88 ? 4.311 -1.402 10.275 1.00 92.19 88 ALA A C 1
ATOM 707 O O . ALA A 1 88 ? 3.531 -1.387 11.225 1.00 92.19 88 ALA A O 1
ATOM 708 N N . GLN A 1 89 ? 5.578 -0.994 10.383 1.00 92.56 89 GLN A N 1
ATOM 709 C CA . GLN A 1 89 ? 6.155 -0.470 11.626 1.00 92.56 89 GLN A CA 1
ATOM 710 C C . GLN A 1 89 ? 5.497 0.848 12.054 1.00 92.56 89 GLN A C 1
ATOM 712 O O . GLN A 1 89 ? 5.155 1.026 13.220 1.00 92.56 89 GLN A O 1
ATOM 717 N N . LEU A 1 90 ? 5.246 1.761 11.111 1.00 92.38 90 LEU A N 1
ATOM 718 C CA . LEU A 1 90 ? 4.523 3.004 11.398 1.00 92.38 90 LEU A CA 1
ATOM 719 C C . LEU A 1 90 ? 3.083 2.736 11.848 1.00 92.38 90 LEU A C 1
ATOM 721 O O . LEU A 1 90 ? 2.580 3.401 12.754 1.00 92.38 90 LEU A O 1
ATOM 725 N N . TYR A 1 91 ? 2.421 1.757 11.232 1.00 91.94 91 TYR A N 1
ATOM 726 C CA . TYR A 1 91 ? 1.068 1.357 11.598 1.00 91.94 91 TYR A CA 1
ATOM 727 C C . TYR A 1 91 ? 1.008 0.804 13.027 1.00 91.94 91 TYR A C 1
ATOM 729 O O . TYR A 1 91 ? 0.087 1.143 13.767 1.00 91.94 91 TYR A O 1
ATOM 737 N N . GLU A 1 92 ? 2.006 0.017 13.438 1.00 92.31 92 GLU A N 1
ATOM 738 C CA . GLU A 1 92 ? 2.157 -0.450 14.820 1.00 92.31 92 GLU A CA 1
ATOM 739 C C . GLU A 1 92 ? 2.274 0.714 15.803 1.00 92.31 92 GLU A C 1
ATOM 741 O O . GLU A 1 92 ? 1.470 0.814 16.730 1.00 92.31 92 GLU A O 1
ATOM 746 N N . CYS A 1 93 ? 3.192 1.653 15.549 1.00 92.06 93 CYS A N 1
ATOM 747 C CA . CYS A 1 93 ? 3.344 2.837 16.393 1.00 92.06 93 CYS A CA 1
ATOM 748 C C . CYS A 1 93 ? 2.037 3.642 16.500 1.00 92.06 93 CYS A C 1
ATOM 750 O O . CYS A 1 93 ? 1.700 4.142 17.574 1.00 92.06 93 CYS A O 1
ATOM 752 N N . MET A 1 94 ? 1.266 3.755 15.413 1.00 90.69 94 MET A N 1
ATOM 753 C CA . MET A 1 94 ? -0.031 4.439 15.447 1.00 90.69 94 MET A CA 1
ATOM 754 C C . MET A 1 94 ? -1.104 3.663 16.215 1.00 90.69 94 MET A C 1
ATOM 756 O O . MET A 1 94 ? -1.917 4.288 16.895 1.00 90.69 94 MET A O 1
ATOM 760 N N . LEU A 1 95 ? -1.123 2.329 16.140 1.00 90.69 95 LEU A N 1
ATOM 761 C CA . LEU A 1 95 ? -2.022 1.503 16.949 1.00 90.69 95 LEU A CA 1
ATOM 762 C C . LEU A 1 95 ? -1.718 1.642 18.443 1.00 90.69 95 LEU A C 1
ATOM 764 O O . LEU A 1 95 ? -2.642 1.767 19.246 1.00 90.69 95 LEU A O 1
ATOM 768 N N . GLU A 1 96 ? -0.442 1.630 18.821 1.00 91.31 96 GLU A N 1
ATOM 769 C CA . GLU A 1 96 ? -0.014 1.842 20.206 1.00 91.31 96 GLU A CA 1
ATOM 770 C C . GLU A 1 96 ? -0.412 3.229 20.706 1.00 91.31 96 GLU A C 1
ATOM 772 O O . GLU A 1 96 ? -1.009 3.357 21.778 1.00 91.31 96 GLU A O 1
ATOM 777 N N . PHE A 1 97 ? -0.169 4.261 19.896 1.00 90.88 97 PHE A N 1
ATOM 778 C CA . PHE A 1 97 ? -0.594 5.617 20.211 1.00 90.88 97 PHE A CA 1
ATOM 779 C C . PHE A 1 97 ? -2.116 5.714 20.378 1.00 90.88 97 PHE A C 1
ATOM 781 O O . PHE A 1 97 ? -2.578 6.243 21.387 1.00 90.88 97 PHE A O 1
ATOM 788 N N . ALA A 1 9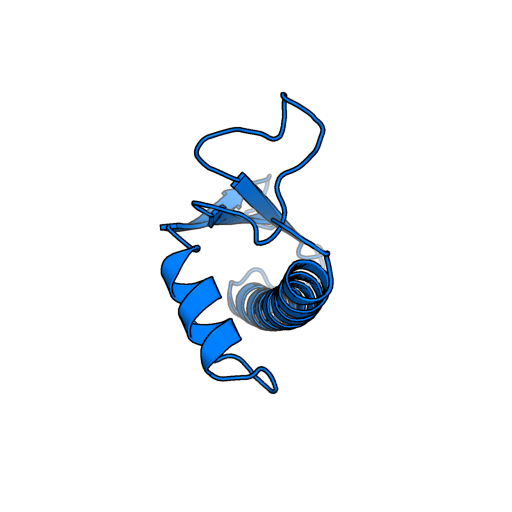8 ? -2.900 5.146 19.457 1.00 89.44 98 ALA A N 1
ATOM 789 C CA . ALA A 1 98 ? -4.360 5.135 19.543 1.00 89.44 98 ALA A CA 1
ATOM 790 C C . ALA A 1 98 ? -4.863 4.475 20.838 1.00 89.44 98 ALA A C 1
ATOM 792 O O . ALA A 1 98 ? -5.750 5.012 21.493 1.00 89.44 98 ALA A O 1
ATOM 793 N N . ARG A 1 99 ? -4.252 3.358 21.256 1.00 88.25 99 ARG A N 1
ATOM 794 C CA . ARG A 1 99 ? -4.576 2.672 22.522 1.00 88.25 99 ARG A CA 1
ATOM 795 C C . ARG A 1 99 ? -4.228 3.498 23.760 1.00 88.25 99 ARG A C 1
ATOM 797 O O . ARG A 1 99 ? -4.858 3.322 24.798 1.00 88.25 99 ARG A O 1
ATOM 804 N N . SER A 1 100 ? -3.212 4.356 23.671 1.00 89.75 100 SER A N 1
ATOM 805 C CA . SER A 1 100 ? -2.806 5.235 24.772 1.00 89.75 100 SER A CA 1
ATOM 806 C C . SER A 1 100 ? -3.724 6.448 24.960 1.00 89.75 100 SER A C 1
ATOM 808 O O . SER A 1 100 ? -3.684 7.083 26.015 1.00 89.75 100 SER A O 1
ATOM 810 N N . LEU A 1 101 ? -4.550 6.781 23.960 1.00 84.50 101 LEU A N 1
ATOM 811 C CA . LEU A 1 101 ? -5.460 7.915 24.043 1.00 84.50 101 LEU A CA 1
ATOM 812 C C . LEU A 1 101 ? -6.650 7.562 24.951 1.00 84.50 101 LEU A C 1
ATOM 814 O O . LEU A 1 101 ? -7.320 6.553 24.729 1.00 84.50 101 LEU A O 1
ATOM 818 N N . PRO A 1 102 ? -6.952 8.381 25.973 1.00 75.94 102 PRO A N 1
ATOM 819 C CA . PRO A 1 102 ? -8.104 8.140 26.825 1.00 75.94 102 PRO A CA 1
ATOM 820 C C . PRO A 1 102 ? -9.405 8.388 26.046 1.00 75.94 102 PRO A C 1
ATOM 822 O O . PRO A 1 102 ? -9.715 9.525 25.702 1.00 75.94 102 PRO A O 1
ATOM 825 N N . GLY A 1 103 ? -10.186 7.329 25.818 1.00 63.66 103 GLY A N 1
ATOM 826 C CA . GLY A 1 103 ? -11.590 7.430 25.403 1.00 63.66 103 GLY A CA 1
ATOM 827 C C . GLY A 1 103 ? -11.850 7.723 23.922 1.00 63.66 103 GLY A C 1
ATOM 828 O O . GLY A 1 103 ? -12.714 8.549 23.624 1.00 63.66 103 GLY A O 1
ATOM 829 N N . ILE A 1 104 ? -11.152 7.034 23.014 1.00 53.53 104 ILE A N 1
ATOM 830 C CA . ILE A 1 104 ? -11.647 6.778 21.647 1.00 53.53 104 ILE A CA 1
ATOM 831 C C . ILE A 1 104 ? -12.247 5.372 21.608 1.00 53.53 104 ILE A C 1
ATOM 833 O O . ILE A 1 104 ? -11.618 4.460 22.191 1.00 53.53 104 ILE A O 1
#

Organism: NCBI:txid3147026

Secondary structure (DSSP, 8-state):
-PPPSS--HHHHHHHHHHEEEEEEEEESTTS-EEEEEEEES--SS--S-GGG-SS-EEEEEEEE--TTSPP-HHHHHHHHHHHHHHHHHHHHHHHHHHHHSTT-

pLDDT: mean 87.58, std 8.04, range [53.53, 97.31]

Sequence (104 aa):
IPPYKGICEETQKALDRSLLDCTFRLQGRNNRTWVAELVFANCPLISTSSREQGPTRHVYLTYENQLSEPVGGRKVVEMFLNDWNSIAQLYECMLEFARSLPGI

Foldseek 3Di:
DDDAPDADPVLVVVQVQFWDDWDWDQDDPPRFKIKIKTKGQDALDQDPDPVRRDRIDIDIDIGGDDPPDDRDCPVVVVVVVVVVNVVSVVSRVSNVVSVPDPDD